Protein AF-A0A8T3KMX9-F1 (afdb_monomer_lite)

pLDDT: mean 74.43, std 17.48, range [36.06, 94.81]

Structure (mmCIF, N/CA/C/O backbone):
data_AF-A0A8T3KMX9-F1
#
_entry.id   AF-A0A8T3KMX9-F1
#
loop_
_atom_site.group_PDB
_atom_site.id
_atom_site.type_symbol
_atom_site.label_atom_id
_atom_site.label_alt_id
_atom_site.label_comp_id
_atom_site.label_asym_id
_atom_site.label_entity_id
_atom_site.label_seq_id
_atom_site.pdbx_PDB_ins_code
_atom_site.Cartn_x
_atom_site.Cartn_y
_atom_site.Cartn_z
_atom_site.occupancy
_atom_site.B_iso_or_equiv
_atom_site.auth_seq_id
_atom_site.auth_comp_id
_atom_site.auth_asym_id
_atom_site.auth_atom_id
_atom_site.pdbx_PDB_model_num
ATOM 1 N N . MET A 1 1 ? -7.033 26.267 -0.230 1.00 40.06 1 MET A N 1
ATOM 2 C CA . MET A 1 1 ? -6.722 25.633 1.068 1.00 40.06 1 MET A CA 1
ATOM 3 C C . MET A 1 1 ? -7.093 24.164 0.921 1.00 40.06 1 MET A C 1
ATOM 5 O O . MET A 1 1 ? -8.271 23.841 0.983 1.00 40.06 1 MET A O 1
ATOM 9 N N . GLU A 1 2 ? -6.141 23.302 0.564 1.00 36.06 2 GLU A N 1
ATOM 10 C CA . GLU A 1 2 ? -6.413 21.866 0.411 1.00 36.06 2 GLU A CA 1
ATOM 11 C C . GLU A 1 2 ? -6.550 21.238 1.801 1.00 36.06 2 GLU A C 1
ATOM 13 O O . GLU A 1 2 ? -5.632 21.304 2.618 1.00 36.06 2 GLU A O 1
ATOM 18 N N . ARG A 1 3 ? -7.728 20.683 2.104 1.00 37.62 3 ARG A N 1
ATOM 19 C CA . ARG A 1 3 ? -7.943 19.901 3.324 1.00 37.62 3 ARG A CA 1
ATOM 20 C C . ARG A 1 3 ? -7.305 18.534 3.120 1.00 37.62 3 ARG A C 1
ATOM 22 O O . ARG A 1 3 ? -7.870 17.690 2.433 1.00 37.62 3 ARG A O 1
ATOM 29 N N . ILE A 1 4 ? -6.141 18.322 3.719 1.00 42.34 4 ILE A N 1
ATOM 30 C CA . ILE A 1 4 ? -5.532 16.995 3.802 1.00 42.34 4 ILE A CA 1
ATOM 31 C C . ILE A 1 4 ? -6.324 16.218 4.863 1.00 42.34 4 ILE A C 1
ATOM 33 O O . ILE A 1 4 ? -6.096 16.383 6.059 1.00 42.34 4 ILE A O 1
ATOM 37 N N . TYR A 1 5 ? -7.318 15.437 4.433 1.00 44.00 5 TYR A N 1
ATOM 38 C CA . TYR A 1 5 ? -8.013 14.489 5.303 1.00 44.00 5 TYR A CA 1
ATOM 39 C C . TYR A 1 5 ? -7.053 13.337 5.616 1.00 44.00 5 TYR A C 1
ATOM 41 O O . TYR A 1 5 ? -6.741 12.534 4.739 1.00 44.00 5 TYR A O 1
ATOM 49 N N . ALA A 1 6 ? -6.572 13.255 6.856 1.00 51.22 6 ALA A N 1
ATOM 50 C CA . ALA A 1 6 ? -6.011 12.009 7.361 1.00 51.22 6 ALA A CA 1
ATOM 51 C C . ALA A 1 6 ? -7.190 11.043 7.616 1.00 51.22 6 ALA A C 1
ATOM 53 O O . ALA A 1 6 ? -8.130 11.442 8.309 1.00 51.22 6 ALA A O 1
ATOM 54 N N . PRO A 1 7 ? -7.202 9.830 7.036 1.00 58.22 7 PRO A N 1
ATOM 55 C CA . PRO A 1 7 ? -8.293 8.878 7.242 1.00 58.22 7 PRO A CA 1
ATOM 56 C C . PRO A 1 7 ? -8.446 8.530 8.731 1.00 58.22 7 PRO A C 1
ATOM 58 O O . PRO A 1 7 ? -7.450 8.334 9.428 1.00 58.22 7 PRO A O 1
ATOM 61 N N . ALA A 1 8 ? -9.687 8.490 9.228 1.00 63.31 8 ALA A N 1
ATOM 62 C CA . ALA A 1 8 ? -9.989 8.341 10.656 1.00 63.31 8 ALA A CA 1
ATOM 63 C C . ALA A 1 8 ? -10.020 6.872 11.120 1.00 63.31 8 ALA A C 1
ATOM 65 O O . ALA A 1 8 ? -9.884 6.600 12.314 1.00 63.31 8 ALA A O 1
ATOM 66 N N . SER A 1 9 ? -10.181 5.925 10.191 1.00 75.56 9 SER A N 1
ATOM 67 C CA . SER A 1 9 ? -10.264 4.488 10.466 1.00 75.56 9 SER A CA 1
ATOM 68 C C . SER A 1 9 ? -9.636 3.629 9.357 1.00 75.56 9 SER A C 1
ATOM 70 O O . SER A 1 9 ? -9.385 4.099 8.247 1.00 75.56 9 SER A O 1
ATOM 72 N N . LEU A 1 10 ? -9.397 2.339 9.642 1.00 77.31 10 LEU A N 1
ATOM 73 C CA . LEU A 1 10 ? -8.930 1.362 8.642 1.00 77.31 10 LEU A CA 1
ATOM 74 C C . LEU A 1 10 ? -9.958 1.150 7.515 1.00 77.31 10 LEU A C 1
ATOM 76 O O . LEU A 1 10 ? -9.564 0.922 6.374 1.00 77.31 10 LEU A O 1
ATOM 80 N N . TYR A 1 11 ? -11.256 1.262 7.821 1.00 77.12 11 TYR A N 1
ATOM 81 C CA . TYR A 1 11 ? -12.334 1.134 6.837 1.00 77.12 11 TYR A CA 1
ATOM 82 C C . TYR A 1 11 ? -12.313 2.284 5.825 1.00 77.12 11 TYR A C 1
ATOM 84 O O . TYR A 1 11 ? -12.413 2.037 4.628 1.00 77.12 11 TYR A O 1
ATOM 92 N N . ASP A 1 12 ? -12.051 3.517 6.275 1.00 80.06 12 ASP A N 1
ATOM 93 C CA . ASP A 1 12 ? -11.907 4.665 5.367 1.00 80.06 12 ASP A CA 1
ATOM 94 C C . ASP A 1 12 ? -10.727 4.474 4.405 1.00 80.06 12 ASP A C 1
ATOM 96 O O . ASP A 1 12 ? -10.801 4.826 3.227 1.00 80.06 12 ASP A O 1
ATOM 100 N N . VAL A 1 13 ? -9.630 3.884 4.896 1.00 80.75 13 VAL A N 1
ATOM 101 C CA . VAL A 1 13 ? -8.492 3.518 4.047 1.00 80.75 13 VAL A CA 1
ATOM 102 C C . VAL A 1 13 ? -8.925 2.469 3.027 1.00 80.75 13 VAL A C 1
ATOM 104 O O . VAL A 1 13 ? -8.698 2.676 1.838 1.00 80.75 13 VAL A O 1
ATOM 107 N N . TYR A 1 14 ? -9.578 1.388 3.461 1.00 82.19 14 TYR A N 1
ATOM 108 C CA . TYR A 1 14 ? -10.052 0.317 2.580 1.00 82.19 14 TYR A CA 1
ATOM 109 C C . TYR A 1 14 ? -10.960 0.839 1.455 1.00 82.19 14 TYR A C 1
ATOM 111 O O . TYR A 1 14 ? -10.746 0.500 0.286 1.00 82.19 14 TYR A O 1
ATOM 119 N N . ASP A 1 15 ? -11.932 1.687 1.797 1.00 84.19 15 ASP A N 1
ATOM 120 C CA . ASP A 1 15 ? -12.911 2.241 0.857 1.00 84.19 15 ASP A CA 1
ATOM 121 C C . ASP A 1 15 ? -12.299 3.281 -0.088 1.00 84.19 15 ASP A C 1
ATOM 123 O O . ASP A 1 15 ? -12.715 3.396 -1.241 1.00 84.19 15 ASP A O 1
ATOM 127 N N . SER A 1 16 ? -11.272 4.013 0.360 1.00 82.00 16 SER A N 1
ATOM 128 C CA . SER A 1 16 ? -10.547 4.965 -0.492 1.00 82.00 16 SER A CA 1
ATOM 129 C C . SER A 1 16 ? -9.662 4.291 -1.544 1.00 82.00 16 SER A C 1
ATOM 131 O O . SER A 1 16 ? -9.278 4.918 -2.538 1.00 82.00 16 SER A O 1
ATOM 133 N N . LEU A 1 17 ? -9.313 3.016 -1.341 1.00 82.19 17 LEU A N 1
ATOM 134 C CA . LEU A 1 17 ? -8.483 2.283 -2.283 1.00 82.19 17 LEU A CA 1
ATOM 135 C C . LEU A 1 17 ? -9.275 1.924 -3.541 1.00 82.19 17 LEU A C 1
ATOM 137 O O . LEU A 1 17 ? -10.385 1.389 -3.441 1.00 82.19 17 LEU A O 1
ATOM 141 N N . PRO A 1 18 ? -8.672 2.084 -4.736 1.00 86.81 18 PRO A N 1
ATOM 142 C CA . PRO A 1 18 ? -9.268 1.593 -5.967 1.00 86.81 18 PRO A CA 1
ATOM 143 C C . PRO A 1 18 ? -9.721 0.123 -5.858 1.00 86.81 18 PRO A C 1
ATOM 145 O O . PRO A 1 18 ? -9.192 -0.657 -5.050 1.00 86.81 18 PRO A O 1
ATOM 148 N N . PRO A 1 19 ? -10.710 -0.299 -6.661 1.00 88.69 19 PRO A N 1
ATOM 149 C CA . PRO A 1 19 ? -11.083 -1.705 -6.732 1.00 88.69 19 PRO A CA 1
ATOM 150 C C . PRO A 1 19 ? -9.896 -2.558 -7.197 1.00 88.69 19 PRO A C 1
ATOM 152 O O . PRO A 1 19 ? -8.930 -2.055 -7.778 1.00 88.69 19 PRO A O 1
ATOM 155 N N . THR A 1 20 ? -9.974 -3.870 -6.972 1.00 90.94 20 THR A N 1
ATOM 156 C CA . THR A 1 20 ? -9.006 -4.819 -7.534 1.00 90.94 20 THR A CA 1
ATOM 157 C C . THR A 1 20 ? -8.903 -4.622 -9.050 1.00 90.94 20 THR A C 1
ATOM 159 O O . THR A 1 20 ? -9.910 -4.518 -9.744 1.00 90.94 20 THR A O 1
ATOM 162 N N . GLY A 1 21 ? -7.679 -4.521 -9.566 1.00 88.62 21 GLY A N 1
ATOM 163 C CA . GLY A 1 21 ? -7.381 -4.135 -10.947 1.00 88.62 21 GLY A CA 1
ATOM 164 C C . GLY A 1 21 ? -7.076 -2.644 -11.138 1.00 88.62 21 GLY A C 1
ATOM 165 O O . GLY A 1 21 ? -6.446 -2.279 -12.137 1.00 88.62 21 GLY A O 1
ATOM 166 N N . GLY A 1 22 ? -7.451 -1.797 -10.175 1.00 88.38 22 GLY A N 1
ATOM 167 C CA . GLY A 1 22 ? -7.195 -0.360 -10.176 1.00 88.38 22 GLY A CA 1
ATOM 168 C C . GLY A 1 22 ? -5.705 -0.027 -10.102 1.00 88.38 22 GLY A C 1
ATOM 169 O O . GLY A 1 22 ? -4.934 -0.691 -9.400 1.00 88.38 22 GLY A O 1
ATOM 170 N N . LYS A 1 23 ? -5.295 0.999 -10.854 1.00 90.81 23 LYS A N 1
ATOM 171 C CA . LYS A 1 23 ? -3.915 1.495 -10.878 1.00 90.81 23 LYS A CA 1
ATOM 172 C C . LYS A 1 23 ? -3.702 2.547 -9.796 1.00 90.81 23 LYS A C 1
ATOM 174 O O . LYS A 1 23 ? -4.561 3.386 -9.537 1.00 90.81 23 LYS A O 1
ATOM 179 N N . ILE A 1 24 ? -2.521 2.507 -9.202 1.00 89.88 24 ILE A N 1
ATOM 180 C CA . ILE A 1 24 ? -2.104 3.377 -8.106 1.00 89.88 24 ILE A CA 1
ATOM 181 C C . ILE A 1 24 ? -0.657 3.820 -8.322 1.00 89.88 24 ILE A C 1
ATOM 183 O O . ILE A 1 24 ? 0.150 3.089 -8.906 1.00 89.88 24 ILE A O 1
ATOM 187 N N . SER A 1 25 ? -0.321 5.000 -7.814 1.00 90.19 25 SER A N 1
ATOM 188 C CA . SER A 1 25 ? 1.051 5.340 -7.455 1.00 90.19 25 SER A CA 1
ATOM 189 C C . SER A 1 25 ? 1.219 5.055 -5.970 1.00 90.19 25 SER A C 1
ATOM 191 O O . SER A 1 25 ? 0.406 5.505 -5.161 1.00 90.19 25 SER A O 1
ATOM 193 N N . ILE A 1 26 ? 2.233 4.274 -5.612 1.00 87.81 26 ILE A N 1
ATOM 194 C CA . ILE A 1 26 ? 2.553 3.927 -4.230 1.00 87.81 26 ILE A CA 1
ATOM 195 C C . ILE A 1 26 ? 3.954 4.415 -3.886 1.00 87.81 26 ILE A C 1
ATOM 197 O O . ILE A 1 26 ? 4.906 4.158 -4.623 1.00 87.81 26 ILE A O 1
ATOM 201 N N . SER A 1 27 ? 4.077 5.109 -2.759 1.00 88.81 27 SER A N 1
ATOM 202 C CA . SER A 1 27 ? 5.344 5.521 -2.166 1.00 88.81 27 SER A CA 1
ATOM 203 C C . SER A 1 27 ? 5.525 4.825 -0.827 1.00 88.81 27 SER A C 1
ATOM 205 O O . SER A 1 27 ? 4.646 4.886 0.032 1.00 88.81 27 SER A O 1
ATOM 207 N N . TYR A 1 28 ? 6.650 4.138 -0.672 1.00 83.81 28 TYR A N 1
ATOM 208 C CA . TYR A 1 28 ? 6.984 3.386 0.532 1.00 83.81 28 TYR A CA 1
ATOM 209 C C . TYR A 1 28 ? 8.495 3.418 0.772 1.00 83.81 28 TYR A C 1
ATOM 211 O O . TYR A 1 28 ? 9.293 3.587 -0.162 1.00 83.81 28 TYR A O 1
ATOM 219 N N . ASP A 1 29 ? 8.887 3.248 2.031 1.00 76.62 29 ASP A N 1
ATOM 220 C CA . ASP A 1 29 ? 10.288 3.105 2.406 1.00 76.62 29 ASP A CA 1
ATOM 221 C C . ASP A 1 29 ? 10.789 1.726 1.966 1.00 76.62 29 ASP A C 1
ATOM 223 O O . ASP A 1 29 ? 10.281 0.690 2.396 1.00 76.62 29 ASP A O 1
ATOM 227 N N . CYS A 1 30 ? 11.792 1.692 1.088 1.00 64.56 30 CYS A N 1
ATOM 228 C CA . CYS A 1 30 ? 12.478 0.451 0.747 1.00 64.56 30 CYS A CA 1
ATOM 229 C C . CYS A 1 30 ? 13.915 0.501 1.280 1.00 64.56 30 CYS A C 1
ATOM 231 O O . CYS A 1 30 ? 14.826 1.021 0.632 1.00 64.56 30 CYS A O 1
ATOM 233 N N . GLU A 1 31 ? 14.142 -0.042 2.468 1.00 57.19 31 GLU A N 1
ATOM 234 C CA . GLU A 1 31 ? 15.501 -0.283 2.945 1.00 57.19 31 GLU A CA 1
ATOM 235 C C . GLU A 1 31 ? 15.784 -1.776 3.021 1.00 57.19 31 GLU A C 1
ATOM 237 O O . GLU A 1 31 ? 15.238 -2.504 3.844 1.00 57.19 31 GLU A O 1
ATOM 242 N N . TYR A 1 32 ? 16.685 -2.219 2.144 1.00 46.69 32 TYR A N 1
ATOM 243 C CA . TYR A 1 32 ? 17.535 -3.365 2.422 1.00 46.69 32 TYR A CA 1
ATOM 244 C C . TYR A 1 32 ? 18.725 -2.837 3.224 1.00 46.69 32 TYR A C 1
ATOM 246 O O . TYR A 1 32 ? 19.589 -2.152 2.671 1.00 46.69 32 TYR A O 1
ATOM 254 N N . ASN A 1 33 ? 18.763 -3.135 4.520 1.00 41.59 33 ASN A N 1
ATOM 255 C CA . ASN A 1 33 ? 19.925 -2.853 5.354 1.00 41.59 33 ASN A CA 1
ATOM 256 C C . ASN A 1 33 ? 21.095 -3.746 4.920 1.00 41.59 33 ASN A C 1
ATOM 258 O O . ASN A 1 33 ? 21.115 -4.939 5.216 1.00 41.59 33 ASN A O 1
ATOM 262 N N . PHE A 1 34 ? 22.113 -3.167 4.282 1.00 40.47 34 PHE A N 1
ATOM 263 C CA . PHE A 1 34 ? 23.471 -3.651 4.512 1.00 40.47 34 PHE A CA 1
ATOM 264 C C . PHE A 1 34 ? 23.901 -3.062 5.853 1.00 40.47 34 PHE A C 1
ATOM 266 O O . PHE A 1 34 ? 24.236 -1.883 5.941 1.00 40.47 34 PHE A O 1
ATOM 273 N N . TYR A 1 35 ? 23.837 -3.865 6.913 1.00 41.03 35 TYR A N 1
ATOM 274 C CA . TYR A 1 35 ? 24.410 -3.501 8.203 1.00 41.03 35 TYR A CA 1
ATOM 275 C C . TYR A 1 35 ? 25.928 -3.353 8.042 1.00 41.03 35 TYR A C 1
ATOM 277 O O . TYR A 1 35 ? 26.670 -4.329 8.114 1.00 41.03 35 TYR A O 1
ATOM 285 N N . THR A 1 36 ? 26.411 -2.133 7.833 1.00 46.44 36 THR A N 1
ATOM 286 C CA . THR A 1 36 ? 27.784 -1.769 8.196 1.00 46.44 36 THR A CA 1
ATOM 287 C C . THR A 1 36 ? 27.703 -0.940 9.465 1.00 46.44 36 THR A C 1
ATOM 289 O O . THR A 1 36 ? 26.948 0.028 9.497 1.00 46.44 36 THR A O 1
ATOM 292 N N . LYS A 1 37 ? 28.456 -1.348 10.493 1.00 50.59 37 LYS A N 1
ATOM 293 C CA . 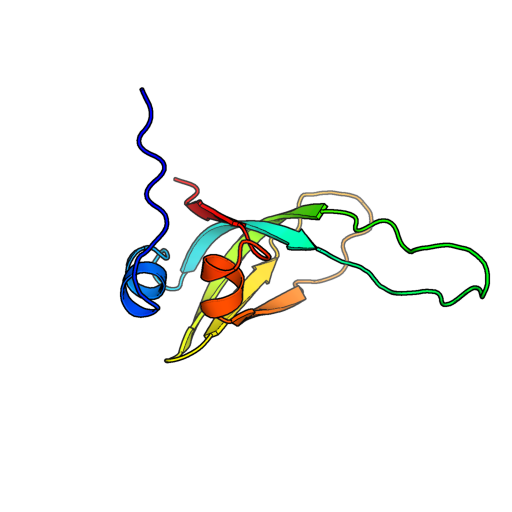LYS A 1 37 ? 28.395 -0.902 11.899 1.00 50.59 37 LYS A CA 1
ATOM 294 C C . LYS A 1 37 ? 28.364 0.619 12.160 1.00 50.59 37 LYS A C 1
ATOM 296 O O . LYS A 1 37 ? 28.023 0.995 13.272 1.00 50.59 37 LYS A O 1
ATOM 301 N N . ASP A 1 38 ? 28.639 1.467 11.167 1.00 49.16 38 ASP A N 1
ATOM 302 C CA . ASP A 1 38 ? 28.973 2.883 11.376 1.00 49.16 38 ASP A CA 1
ATOM 303 C C . ASP A 1 38 ? 28.102 3.897 10.600 1.00 49.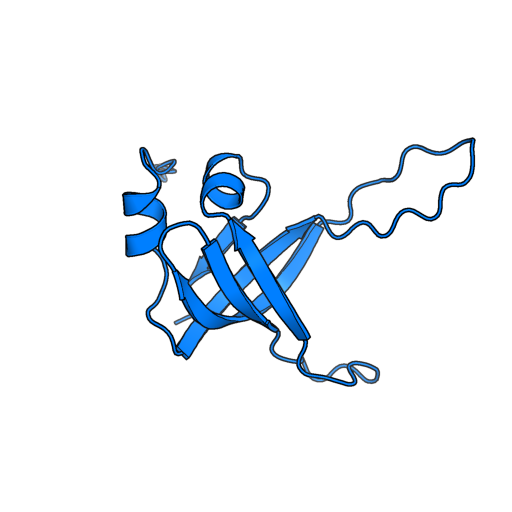16 38 ASP A C 1
ATOM 305 O O . ASP A 1 38 ? 28.464 5.071 10.521 1.00 49.16 38 ASP A O 1
ATOM 309 N N . LYS A 1 39 ? 26.976 3.499 9.982 1.00 50.72 39 LYS A N 1
ATOM 310 C CA . LYS A 1 39 ? 26.095 4.445 9.259 1.00 50.72 39 LYS A CA 1
ATOM 311 C C . LYS A 1 39 ? 24.614 4.151 9.491 1.00 50.72 39 LYS A C 1
ATOM 313 O O . LYS A 1 39 ? 24.146 3.070 9.150 1.00 50.72 39 LYS A O 1
ATOM 318 N N . GLU A 1 40 ? 23.878 5.137 10.006 1.00 52.22 40 GLU A N 1
ATOM 319 C CA . GLU A 1 40 ? 22.412 5.155 9.954 1.00 52.22 40 GLU A CA 1
ATOM 320 C C . GLU A 1 40 ? 21.966 5.020 8.487 1.00 52.22 40 GLU A C 1
ATOM 322 O O . GLU A 1 40 ? 22.349 5.826 7.629 1.00 52.22 40 GLU A O 1
ATOM 327 N N . GLY A 1 41 ? 21.205 3.966 8.180 1.00 52.28 41 GLY A N 1
ATOM 328 C CA . GLY A 1 41 ? 20.576 3.791 6.874 1.00 52.28 41 GLY A CA 1
ATOM 329 C C . GLY A 1 41 ? 19.656 4.977 6.590 1.00 52.28 41 GLY A C 1
ATOM 330 O O . GLY A 1 41 ? 18.831 5.346 7.423 1.00 52.28 41 GLY A O 1
ATOM 331 N N . LYS A 1 42 ? 19.853 5.645 5.449 1.00 52.59 42 LYS A N 1
ATOM 332 C CA . LYS A 1 42 ? 18.954 6.714 5.007 1.00 52.59 42 LYS A CA 1
ATOM 333 C C . LYS A 1 42 ? 17.846 6.102 4.165 1.00 52.59 42 LYS A C 1
ATOM 335 O O . LYS A 1 42 ? 18.078 5.838 2.978 1.00 52.59 42 LYS A O 1
ATOM 340 N N . GLY A 1 43 ? 16.658 5.994 4.768 1.00 57.59 43 GLY A N 1
ATOM 341 C CA . GLY A 1 43 ? 15.423 5.561 4.121 1.00 57.59 43 GLY A CA 1
ATOM 342 C C . GLY A 1 43 ? 15.274 6.166 2.736 1.00 57.59 43 GLY A C 1
ATOM 343 O O . GLY A 1 43 ? 15.097 7.376 2.595 1.00 57.59 43 GLY A O 1
ATOM 344 N N . ARG A 1 44 ? 15.374 5.343 1.686 1.00 65.06 44 ARG A N 1
ATOM 345 C CA . ARG A 1 44 ? 15.035 5.788 0.332 1.00 65.06 44 ARG A CA 1
ATOM 346 C C . ARG A 1 44 ? 13.556 5.524 0.099 1.00 65.06 44 ARG A C 1
ATOM 348 O O . ARG A 1 44 ? 13.171 4.386 -0.169 1.00 65.06 44 ARG A O 1
ATOM 355 N N . GLN A 1 45 ? 12.759 6.589 0.129 1.00 72.00 45 GLN A N 1
ATOM 356 C CA . GLN A 1 45 ? 11.390 6.547 -0.376 1.00 72.00 45 GLN A CA 1
ATOM 357 C C . GLN A 1 45 ? 11.407 6.285 -1.876 1.00 72.00 45 GLN A C 1
ATOM 359 O O . GLN A 1 45 ? 12.120 6.946 -2.640 1.00 72.00 45 GLN A O 1
ATOM 364 N N . ARG A 1 46 ? 10.635 5.288 -2.306 1.00 75.94 46 ARG A N 1
ATOM 365 C CA . ARG A 1 46 ? 10.447 4.987 -3.721 1.00 75.94 46 ARG A CA 1
ATOM 366 C C . ARG A 1 46 ? 8.986 5.095 -4.080 1.00 75.94 46 ARG A C 1
ATOM 368 O O . ARG A 1 46 ? 8.172 4.329 -3.586 1.00 75.94 46 ARG A O 1
ATOM 375 N N . GLU A 1 47 ? 8.709 5.965 -5.038 1.00 86.06 47 GLU A N 1
ATOM 376 C CA . GLU A 1 47 ? 7.433 5.993 -5.736 1.00 86.06 47 GLU A CA 1
ATOM 377 C C . GLU A 1 47 ? 7.439 4.983 -6.894 1.00 86.06 47 GLU A C 1
ATOM 379 O O . GLU A 1 47 ? 8.421 4.869 -7.646 1.00 86.06 47 GLU A O 1
ATOM 384 N N . ARG A 1 48 ? 6.369 4.199 -7.019 1.00 87.25 48 ARG A N 1
ATOM 385 C CA . ARG A 1 48 ? 6.192 3.170 -8.045 1.00 87.25 48 ARG A CA 1
ATOM 386 C C . ARG A 1 48 ? 4.752 3.136 -8.531 1.00 87.25 48 ARG A C 1
ATOM 388 O O . ARG A 1 48 ? 3.822 3.250 -7.745 1.00 87.25 48 ARG A O 1
ATOM 395 N N . LEU A 1 49 ? 4.581 2.888 -9.828 1.00 89.50 49 LEU A N 1
ATOM 396 C CA . LEU A 1 49 ? 3.279 2.516 -10.370 1.00 89.50 49 LEU A CA 1
ATOM 397 C C . LEU A 1 49 ? 2.991 1.059 -10.028 1.00 89.50 49 LEU A C 1
ATOM 399 O O . LEU A 1 49 ? 3.847 0.188 -10.205 1.00 89.50 49 LEU A O 1
ATOM 403 N N . ALA A 1 50 ? 1.780 0.799 -9.565 1.00 91.44 50 ALA A N 1
ATOM 404 C CA . ALA A 1 50 ? 1.330 -0.531 -9.213 1.00 91.44 50 ALA A CA 1
ATOM 405 C C . ALA A 1 50 ? -0.157 -0.712 -9.532 1.00 91.44 50 ALA A C 1
ATOM 407 O O . ALA A 1 50 ? -0.873 0.232 -9.877 1.00 91.44 50 ALA A O 1
ATOM 408 N N . ARG A 1 51 ? -0.615 -1.953 -9.427 1.00 92.75 51 ARG A N 1
ATOM 409 C CA . ARG A 1 51 ? -2.018 -2.342 -9.541 1.00 92.75 51 ARG A CA 1
ATOM 410 C C . ARG A 1 51 ? -2.431 -3.090 -8.284 1.00 92.75 51 ARG A C 1
ATOM 412 O O . ARG A 1 51 ? -1.708 -3.988 -7.869 1.00 92.75 51 ARG A O 1
ATOM 419 N N . ILE A 1 52 ? -3.596 -2.783 -7.722 1.00 92.25 52 ILE A N 1
ATOM 420 C CA . ILE A 1 52 ? -4.160 -3.576 -6.620 1.00 92.25 52 ILE A CA 1
ATOM 421 C C . ILE A 1 52 ? -4.585 -4.938 -7.170 1.00 92.25 52 ILE A C 1
ATOM 423 O O . ILE A 1 52 ? -5.375 -5.001 -8.110 1.00 92.25 52 ILE A O 1
ATOM 427 N N . VAL A 1 53 ? -4.066 -6.025 -6.606 1.00 94.81 53 VAL A N 1
ATOM 428 C CA . VAL A 1 53 ? -4.401 -7.399 -7.024 1.00 94.81 53 VAL A CA 1
ATOM 429 C C . VAL A 1 53 ? -5.211 -8.156 -5.978 1.00 94.81 53 VAL A C 1
ATOM 431 O O . VAL A 1 53 ? -5.888 -9.115 -6.332 1.00 94.81 53 VAL A O 1
ATOM 434 N N . GLN A 1 54 ? -5.188 -7.707 -4.723 1.00 94.44 54 GLN A N 1
ATOM 435 C CA . GLN A 1 54 ? -5.953 -8.303 -3.632 1.00 94.44 54 GLN A CA 1
ATOM 436 C C . GLN A 1 54 ? -6.220 -7.262 -2.542 1.00 94.44 54 GLN A C 1
ATOM 438 O O . GLN A 1 54 ? -5.376 -6.397 -2.290 1.00 94.44 54 GLN A O 1
ATOM 443 N N . LYS A 1 55 ? -7.390 -7.357 -1.908 1.00 92.75 55 LYS A N 1
ATOM 444 C CA . LYS A 1 55 ? -7.771 -6.610 -0.708 1.00 92.75 55 LYS A CA 1
ATOM 445 C C . LYS A 1 55 ? -8.377 -7.607 0.272 1.00 92.75 55 LYS A C 1
ATOM 447 O O . LYS A 1 55 ? -9.329 -8.289 -0.095 1.00 92.75 55 LYS A O 1
ATOM 452 N N . ASP A 1 56 ? -7.814 -7.678 1.466 1.00 90.56 56 ASP A N 1
ATOM 453 C CA . ASP A 1 56 ? -8.312 -8.485 2.577 1.00 90.56 56 ASP A CA 1
ATOM 454 C C . ASP A 1 56 ? -8.697 -7.555 3.734 1.00 90.56 56 ASP A C 1
ATOM 456 O O . ASP A 1 56 ? -8.598 -6.339 3.619 1.00 90.56 56 ASP A O 1
ATOM 460 N N . GLU A 1 57 ? -9.116 -8.101 4.875 1.00 86.12 57 GLU A N 1
ATOM 461 C CA . GLU A 1 57 ? -9.600 -7.299 6.010 1.00 86.12 57 GLU A CA 1
ATOM 462 C C . GLU A 1 57 ? -8.553 -6.320 6.572 1.00 86.12 57 GLU A C 1
ATOM 464 O O . GLU A 1 57 ? -8.890 -5.209 6.970 1.00 86.12 57 GLU A O 1
ATOM 469 N N . ASN A 1 58 ? -7.271 -6.707 6.586 1.00 86.88 58 ASN A N 1
ATOM 470 C CA . ASN A 1 58 ? -6.210 -5.957 7.278 1.00 86.88 58 ASN A CA 1
ATOM 471 C C . ASN A 1 58 ? -5.079 -5.469 6.362 1.00 86.88 58 ASN A C 1
ATOM 473 O O . ASN A 1 58 ? -4.192 -4.728 6.802 1.00 86.88 58 ASN A O 1
ATOM 477 N N . HIS A 1 59 ? -5.068 -5.911 5.107 1.00 91.00 59 HIS A N 1
ATOM 478 C CA . HIS A 1 59 ? -3.975 -5.645 4.187 1.00 91.00 59 HIS A CA 1
ATOM 479 C C . HIS A 1 59 ? -4.438 -5.694 2.736 1.00 91.00 59 HIS A C 1
ATOM 481 O O . HIS A 1 59 ? -5.491 -6.234 2.406 1.00 91.00 59 HIS A O 1
ATOM 487 N N . PHE A 1 60 ? -3.614 -5.149 1.855 1.00 92.38 60 PHE A N 1
ATOM 488 C CA . PHE A 1 60 ? -3.820 -5.210 0.418 1.00 92.38 60 PHE A CA 1
ATOM 489 C C . PHE A 1 60 ? -2.515 -5.584 -0.270 1.00 92.38 60 PHE A C 1
ATOM 491 O O . PHE A 1 60 ? -1.423 -5.256 0.201 1.00 92.38 60 PHE A O 1
ATOM 498 N N . THR A 1 61 ? -2.631 -6.258 -1.407 1.00 94.12 61 THR A N 1
ATOM 499 C CA . THR A 1 61 ? -1.490 -6.632 -2.237 1.00 94.12 61 THR A CA 1
ATOM 500 C C . THR A 1 61 ? -1.525 -5.850 -3.531 1.00 94.12 61 THR A C 1
ATOM 502 O O . THR A 1 61 ? -2.560 -5.733 -4.195 1.00 94.12 61 THR A O 1
ATOM 505 N N . VAL A 1 62 ? -0.360 -5.344 -3.915 1.00 92.56 62 VAL A N 1
ATOM 506 C CA . VAL A 1 62 ? -0.145 -4.617 -5.158 1.00 92.56 62 VAL A CA 1
ATOM 507 C C . VAL A 1 62 ? 0.883 -5.342 -6.007 1.00 92.56 62 VAL A C 1
ATOM 509 O O . VAL A 1 62 ? 1.850 -5.901 -5.498 1.00 92.56 62 VAL A O 1
ATOM 512 N N . GLU A 1 63 ? 0.695 -5.313 -7.314 1.00 92.00 63 GLU A N 1
ATOM 513 C CA . GLU A 1 63 ? 1.669 -5.776 -8.291 1.00 92.00 63 GLU A CA 1
ATOM 514 C C . GLU A 1 63 ? 2.335 -4.562 -8.935 1.00 92.00 63 GLU A C 1
ATOM 516 O O . GLU A 1 63 ? 1.656 -3.693 -9.489 1.00 92.00 63 GLU A O 1
ATOM 521 N N . LEU A 1 64 ? 3.662 -4.473 -8.830 1.00 89.25 64 LEU A N 1
ATOM 522 C CA . LEU A 1 64 ? 4.421 -3.365 -9.398 1.00 89.25 64 LEU A CA 1
ATOM 523 C C . LEU A 1 64 ? 4.410 -3.443 -10.926 1.00 89.25 64 LEU A C 1
ATOM 525 O O . LEU A 1 64 ? 4.790 -4.454 -11.517 1.00 89.25 64 LEU A O 1
ATOM 529 N N . ILE A 1 65 ? 4.032 -2.339 -11.565 1.00 86.56 65 ILE A N 1
ATOM 530 C CA . ILE A 1 65 ? 4.060 -2.202 -13.018 1.00 86.56 65 ILE A CA 1
ATOM 531 C C . ILE A 1 65 ? 5.479 -1.801 -13.413 1.00 86.56 65 ILE A C 1
ATOM 533 O O . ILE A 1 65 ? 5.970 -0.734 -13.034 1.00 86.56 65 ILE A O 1
ATOM 537 N N . ALA A 1 66 ? 6.147 -2.657 -14.187 1.00 77.75 66 ALA A N 1
A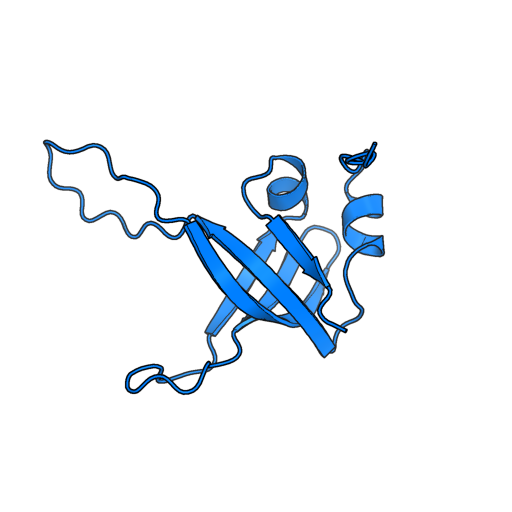TOM 538 C CA . ALA A 1 66 ? 7.466 -2.355 -14.719 1.00 77.75 66 ALA A CA 1
ATOM 539 C C . ALA A 1 66 ? 7.384 -1.112 -15.619 1.00 77.75 66 ALA A C 1
ATOM 541 O O . ALA A 1 66 ? 6.785 -1.130 -16.690 1.00 77.75 66 ALA A O 1
ATOM 542 N N . GLN A 1 67 ? 7.995 -0.014 -15.185 1.00 69.00 67 GLN A N 1
ATOM 543 C CA . GLN A 1 67 ? 8.299 1.094 -16.083 1.00 69.00 67 GLN A CA 1
ATOM 544 C C . GLN A 1 67 ? 9.490 0.649 -16.927 1.00 69.00 67 G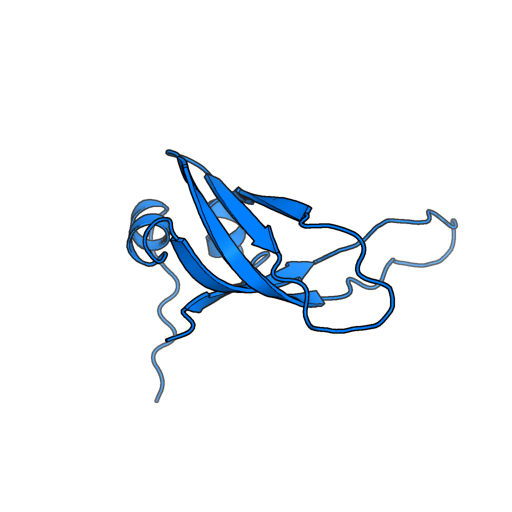LN A C 1
ATOM 546 O O . GLN A 1 67 ? 10.456 0.182 -16.331 1.00 69.00 67 GLN A O 1
ATOM 551 N N . ASN A 1 68 ? 9.403 0.768 -18.259 1.00 58.44 68 ASN A N 1
ATOM 552 C CA . ASN A 1 68 ? 10.350 0.320 -19.301 1.00 58.44 68 ASN A CA 1
ATOM 553 C C . ASN A 1 68 ? 11.823 0.754 -19.094 1.00 58.44 68 ASN A C 1
ATOM 555 O O . ASN A 1 68 ? 12.419 1.439 -19.921 1.00 58.44 68 ASN A O 1
ATOM 559 N N . ARG A 1 69 ? 12.435 0.368 -17.979 1.00 55.66 69 ARG A N 1
ATOM 560 C CA . ARG A 1 69 ? 13.831 0.582 -17.636 1.00 55.66 69 ARG A CA 1
ATOM 561 C C . ARG A 1 69 ? 14.532 -0.752 -17.788 1.00 55.66 69 ARG A C 1
ATOM 563 O O . ARG A 1 69 ? 14.154 -1.749 -17.169 1.00 55.66 69 ARG A O 1
ATOM 570 N N . ILE A 1 70 ? 15.559 -0.738 -18.627 1.00 48.81 70 ILE A N 1
ATOM 571 C CA . ILE A 1 70 ? 16.514 -1.825 -18.825 1.00 48.81 70 ILE A CA 1
ATOM 572 C C . ILE A 1 70 ? 16.976 -2.296 -17.434 1.00 48.81 70 ILE A C 1
ATOM 574 O O . ILE A 1 70 ? 17.625 -1.543 -16.713 1.00 48.81 70 ILE A O 1
ATOM 578 N N . GLY A 1 71 ? 16.559 -3.499 -17.023 1.00 54.62 71 GLY A N 1
ATOM 579 C CA . GLY A 1 71 ? 16.914 -4.095 -15.725 1.00 54.62 71 GLY A CA 1
ATOM 580 C C . GLY A 1 71 ? 15.749 -4.514 -14.818 1.00 54.62 71 GLY A C 1
ATOM 581 O O . GLY A 1 71 ? 15.985 -5.243 -13.859 1.00 54.62 71 GLY A O 1
ATOM 582 N N . PHE A 1 72 ? 14.498 -4.136 -15.105 1.00 54.59 72 PHE A N 1
ATOM 583 C CA . PHE A 1 72 ? 13.340 -4.653 -14.358 1.00 54.59 72 PHE A CA 1
ATOM 584 C C . PHE A 1 72 ? 12.930 -6.037 -14.889 1.00 54.59 72 PHE A C 1
ATOM 586 O O . PHE A 1 72 ? 12.148 -6.155 -15.829 1.00 54.59 72 PHE A O 1
ATOM 593 N N . ARG A 1 73 ? 13.492 -7.106 -14.312 1.00 52.62 73 ARG A N 1
A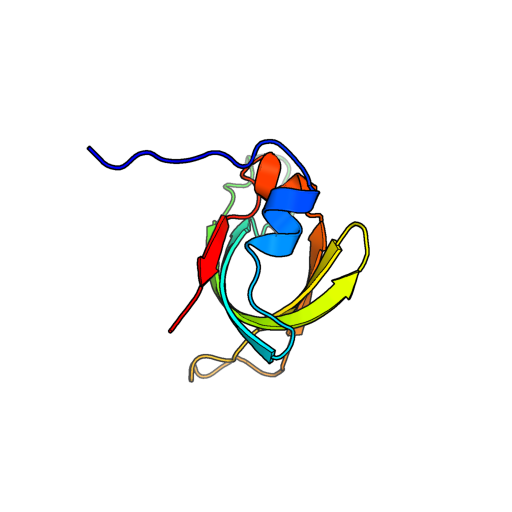TOM 594 C CA . ARG A 1 73 ? 13.105 -8.494 -14.614 1.00 52.62 73 ARG A CA 1
ATOM 595 C C . ARG A 1 73 ? 12.105 -9.001 -13.575 1.00 52.62 73 ARG A C 1
ATOM 597 O O . ARG A 1 73 ? 12.503 -9.613 -12.595 1.00 52.62 73 ARG A O 1
ATOM 604 N N . GLY A 1 74 ? 10.818 -8.756 -13.808 1.00 59.94 74 GLY A N 1
ATOM 605 C CA . GLY A 1 74 ? 9.737 -9.422 -13.077 1.00 59.94 74 GLY A CA 1
ATOM 606 C C . GLY A 1 74 ? 8.638 -8.492 -12.569 1.00 59.94 74 GLY A C 1
ATOM 607 O O . GLY A 1 74 ? 8.879 -7.335 -12.222 1.00 59.94 74 GLY A O 1
ATOM 608 N N . SER A 1 75 ? 7.420 -9.028 -12.527 1.00 68.12 75 SER A N 1
ATOM 609 C CA . SER A 1 75 ? 6.298 -8.492 -11.761 1.00 68.12 75 SER A CA 1
ATOM 610 C C . SER A 1 75 ? 6.490 -8.882 -10.296 1.00 68.12 75 SER A C 1
ATOM 612 O O . SER A 1 75 ? 6.374 -10.055 -9.941 1.00 68.12 75 SER A O 1
ATOM 614 N N . TYR A 1 76 ? 6.815 -7.911 -9.448 1.00 81.19 76 TYR A N 1
ATOM 615 C CA . TYR A 1 76 ? 6.938 -8.130 -8.008 1.00 81.19 76 TYR A CA 1
ATOM 616 C C . TYR A 1 76 ? 5.637 -7.734 -7.325 1.00 81.19 76 TYR A C 1
ATOM 618 O O . TYR A 1 76 ? 5.085 -6.668 -7.611 1.00 81.19 76 TYR A O 1
ATOM 626 N N . ARG A 1 77 ? 5.161 -8.587 -6.417 1.00 90.06 77 ARG A N 1
ATOM 627 C CA . ARG A 1 77 ? 4.016 -8.292 -5.557 1.00 90.06 77 ARG A CA 1
ATOM 628 C C . ARG A 1 77 ? 4.497 -7.839 -4.192 1.00 90.06 77 ARG A C 1
ATOM 630 O O . ARG A 1 77 ? 5.445 -8.405 -3.656 1.00 90.06 77 ARG A O 1
ATOM 637 N N . LEU A 1 78 ? 3.840 -6.826 -3.651 1.00 89.50 78 LEU A N 1
ATOM 638 C CA . LEU A 1 78 ? 4.088 -6.298 -2.318 1.00 89.50 78 LEU A CA 1
ATOM 639 C C . LEU A 1 78 ? 2.765 -6.232 -1.570 1.00 89.50 78 LEU A C 1
ATOM 641 O O . LEU A 1 78 ? 1.763 -5.802 -2.138 1.00 89.50 78 LEU A O 1
ATOM 645 N N . SER A 1 79 ? 2.775 -6.647 -0.309 1.00 92.38 79 SER A N 1
ATOM 646 C CA . SER A 1 79 ? 1.629 -6.520 0.585 1.00 92.38 79 SER A CA 1
ATOM 647 C C . SER A 1 79 ? 1.901 -5.427 1.606 1.00 92.38 79 SER A C 1
ATOM 649 O O . SER A 1 79 ? 3.007 -5.340 2.135 1.00 92.38 79 SER A O 1
ATOM 651 N N . PHE A 1 80 ? 0.887 -4.617 1.880 1.00 90.38 80 PHE A N 1
ATOM 652 C CA . PHE A 1 80 ? 0.949 -3.515 2.832 1.00 90.38 80 PHE A CA 1
ATOM 653 C C . PHE A 1 80 ? -0.254 -3.583 3.762 1.00 90.38 80 PHE A C 1
ATOM 655 O O . PHE A 1 80 ? -1.357 -3.931 3.331 1.00 90.38 80 PHE A O 1
ATOM 662 N N . LEU A 1 81 ? -0.051 -3.244 5.032 1.00 90.94 81 LEU A N 1
ATOM 663 C CA . LEU A 1 81 ? -1.143 -3.163 5.990 1.00 90.94 81 LEU A CA 1
ATOM 664 C C . LEU A 1 81 ? -1.859 -1.820 5.828 1.00 90.94 81 LEU A C 1
ATOM 666 O O . LEU A 1 81 ? -1.230 -0.797 5.556 1.00 90.94 81 LEU A O 1
ATOM 670 N N . TYR A 1 82 ? -3.165 -1.771 6.085 1.00 88.88 82 TYR A N 1
ATOM 671 C CA . TYR A 1 82 ? -3.885 -0.488 6.093 1.00 88.88 82 TYR A CA 1
ATOM 672 C C . TYR A 1 82 ? -3.360 0.466 7.176 1.00 88.88 82 TYR A C 1
ATOM 674 O O . TYR A 1 82 ? -3.357 1.684 6.992 1.00 88.88 82 TYR A O 1
ATOM 682 N N . VAL A 1 83 ? -2.820 -0.077 8.274 1.00 86.62 83 VAL A N 1
ATOM 683 C CA . VAL A 1 83 ? -2.158 0.721 9.315 1.00 86.62 83 VAL A CA 1
ATOM 684 C C . VAL A 1 83 ? -0.879 1.403 8.814 1.00 86.62 83 VAL A C 1
ATOM 686 O O . VAL A 1 83 ? -0.526 2.470 9.314 1.00 86.62 83 VAL A O 1
ATOM 689 N N . ASP A 1 84 ? -0.202 0.859 7.797 1.00 85.56 84 ASP A N 1
ATOM 690 C CA . ASP A 1 84 ? 0.978 1.505 7.209 1.00 85.56 84 ASP A CA 1
ATOM 691 C C . ASP A 1 84 ? 0.598 2.797 6.470 1.00 85.56 84 ASP A C 1
ATOM 693 O O . ASP A 1 84 ? 1.380 3.748 6.443 1.00 85.56 84 ASP A O 1
ATOM 697 N N . ILE A 1 85 ? -0.627 2.867 5.933 1.00 85.12 85 ILE A N 1
ATOM 698 C CA . ILE A 1 85 ? -1.184 4.091 5.344 1.00 85.12 85 ILE A CA 1
ATOM 699 C C . ILE A 1 85 ? -1.551 5.089 6.445 1.00 85.12 85 ILE A C 1
ATOM 701 O O . ILE A 1 85 ? -1.159 6.253 6.369 1.00 85.12 85 ILE A O 1
ATOM 705 N N . LEU A 1 86 ? -2.238 4.637 7.502 1.00 82.88 86 LEU A N 1
ATOM 706 C CA . LEU A 1 86 ? -2.618 5.498 8.633 1.00 82.88 86 LEU A CA 1
ATOM 707 C C . LEU A 1 86 ? -1.403 6.124 9.327 1.00 82.88 86 LEU A C 1
ATOM 709 O O . LEU A 1 86 ? -1.416 7.297 9.687 1.00 82.88 86 LEU A O 1
ATOM 713 N N . THR A 1 87 ? -0.338 5.344 9.498 1.00 82.56 87 THR A N 1
ATOM 714 C CA . THR A 1 87 ? 0.913 5.799 10.121 1.00 82.56 87 THR A CA 1
ATOM 715 C C . THR A 1 87 ? 1.797 6.610 9.170 1.00 82.56 87 THR A C 1
ATOM 717 O O . THR A 1 87 ? 2.847 7.101 9.581 1.00 82.56 87 THR A O 1
ATOM 720 N N . GLY A 1 88 ? 1.393 6.767 7.904 1.00 79.75 88 GLY A N 1
ATOM 721 C CA . GLY A 1 88 ? 2.109 7.545 6.893 1.00 79.75 88 GLY A CA 1
ATOM 722 C C . GLY A 1 88 ? 3.381 6.888 6.348 1.00 79.75 88 GLY A C 1
ATOM 723 O O . GLY A 1 88 ? 4.111 7.538 5.596 1.00 79.75 88 GLY A O 1
ATOM 724 N N . ARG A 1 89 ? 3.644 5.620 6.697 1.00 80.44 89 ARG A N 1
ATOM 725 C CA . ARG A 1 89 ? 4.759 4.811 6.164 1.00 80.44 89 ARG A CA 1
ATOM 726 C C . ARG A 1 89 ? 4.562 4.468 4.693 1.00 80.44 89 ARG A C 1
ATOM 728 O O . ARG A 1 89 ? 5.526 4.346 3.940 1.00 80.44 89 ARG A O 1
ATOM 735 N N . VAL A 1 90 ? 3.304 4.319 4.294 1.00 85.69 90 VAL A N 1
ATOM 736 C CA . VAL A 1 90 ? 2.882 4.108 2.915 1.00 85.69 90 VAL A CA 1
ATOM 737 C C . VAL A 1 90 ? 1.991 5.270 2.511 1.00 85.69 90 VAL A C 1
ATOM 739 O O . VAL A 1 90 ? 1.039 5.616 3.204 1.00 85.69 90 VAL A O 1
ATOM 742 N N . LYS A 1 91 ? 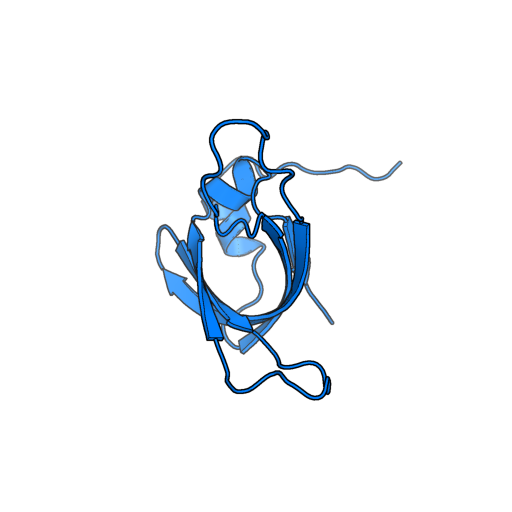2.291 5.877 1.368 1.00 87.69 91 LYS A N 1
ATOM 743 C CA . LYS A 1 91 ? 1.437 6.889 0.744 1.00 87.69 91 LYS A CA 1
ATOM 744 C C . LYS A 1 91 ? 0.968 6.373 -0.598 1.00 87.69 91 LYS A C 1
ATOM 746 O O . LYS A 1 91 ? 1.737 5.746 -1.326 1.00 87.69 91 LYS A O 1
ATOM 751 N N . MET A 1 92 ? -0.284 6.647 -0.930 1.00 85.44 92 MET A N 1
ATOM 752 C CA . MET A 1 92 ? -0.886 6.172 -2.165 1.00 85.44 92 MET A CA 1
ATOM 753 C C . MET A 1 92 ? -1.768 7.227 -2.804 1.00 85.44 92 MET A C 1
ATOM 755 O O . MET A 1 92 ? -2.460 7.967 -2.110 1.00 85.44 92 MET A O 1
ATOM 759 N N . THR A 1 93 ? -1.783 7.218 -4.133 1.00 83.69 93 THR A N 1
ATOM 760 C CA . THR A 1 93 ? -2.652 8.068 -4.946 1.00 83.69 93 THR A CA 1
ATOM 761 C C . THR A 1 93 ? -3.241 7.235 -6.081 1.00 83.69 93 THR A C 1
ATOM 763 O O . THR A 1 93 ? -2.517 6.485 -6.743 1.00 83.69 93 THR A O 1
ATOM 766 N N . GLY A 1 94 ? -4.552 7.344 -6.313 1.00 76.56 94 GLY A N 1
ATOM 767 C CA . GLY A 1 94 ? -5.200 6.732 -7.476 1.00 76.56 94 GLY A CA 1
ATOM 768 C C . GLY A 1 94 ? -4.691 7.349 -8.780 1.00 76.56 94 GLY A C 1
ATOM 769 O O . GLY A 1 94 ? -4.482 8.559 -8.853 1.00 76.56 94 GLY A O 1
ATOM 770 N N . VAL A 1 95 ? -4.478 6.520 -9.804 1.00 77.00 95 VAL A N 1
ATOM 771 C CA . VAL A 1 95 ? -4.090 6.979 -11.147 1.00 77.00 95 VAL A CA 1
ATOM 772 C C . VAL A 1 95 ? -5.283 6.755 -12.071 1.00 77.00 95 VAL A C 1
ATOM 774 O O . VAL A 1 95 ? -5.625 5.601 -12.337 1.00 77.00 95 VAL A O 1
ATOM 777 N N . ASN A 1 96 ? -5.920 7.851 -12.501 1.00 58.78 96 ASN A N 1
ATOM 778 C CA . ASN A 1 96 ? -6.974 7.837 -13.525 1.00 58.78 96 ASN A CA 1
ATOM 779 C C . ASN A 1 96 ? -6.417 7.408 -14.887 1.00 58.78 96 ASN A C 1
ATOM 781 O O . ASN A 1 96 ? -5.287 7.833 -15.225 1.00 58.78 96 ASN A O 1
#

Sequence (96 aa):
MERIYAPASLYDVYDSLPPTGGKISISYDCEYNFYTKDKEGKGRQRERLARIVQKDENHFTVELIAQNRIGFRGSYRLSFLYVDILTGRVKMTGVN

Radius of gyration: 14.96 Å; chains: 1; bounding box: 42×35×31 Å

Foldseek 3Di:
DDPPDLDPDLVSLLVPDDDQFFKKWKWAFDDDDPDDPPDDDDTDIDIFIWGWHDDDPFKTKTWTDDDPDDPPDDTDIDMDGSVCVSVVRMDMDTDD

Secondary structure (DSSP, 8-state):
-------SSHHHHHHHSPPTT-EEEEEEE-------TT------EEEEEEEEEEE-SSEEEEEE---S-TT--S--EEEEEHHHHHTTSEEEEE--